Protein AF-A0A7S4PBM9-F1 (afdb_monomer_lite)

InterPro domains:
  IPR006886 DNA-directed RNA polymerase III subunit Rpc5 [PTHR12069] (9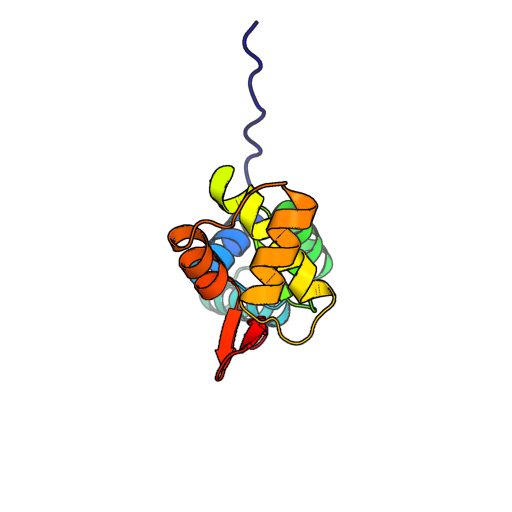-136)

Secondary structure (DSSP, 8-state):
--------PPPHHHHHHHHHHHHHSEEEHHHHHHHHHHHHHHH-PPPPPHHHHHHHHHHHEEEETTEEEES--S-HHHHHHHHHHHHHHHH-SEEEHHHHHHHHHHHHSSPPPHHHHHHHHHHHEEEETTEEEE----

Radius of gyration: 16.78 Å; chains: 1; bounding box: 33×47×48 Å

Foldseek 3Di:
DDDDDPPPDQDPLLVVVVVVCVVQQKAAPVRSQVVLVVCCVVPVDDRDDPVVNVVSQVVFWDDFPRMTGGCDPPDPVLNLLLVQVSVCRNPDQKDAPVRSQVSSCVPPVDGDDPVSVVVSQVSAWDDDPRITGGPHPD

Sequence (138 aa):
TTPTTPTTTLTPLQLFLVDHLKKQGVCSYSFFRDQLDKRAKEGGEKVPPEKEILKALEGVAKEVRKSYVLSTTGNPTIDKFRAPVLQLFKTNLKVSRADVFNKTKQELGVDFPLDLFSTIMEEVAYRKGKFWFFNNKQ

Organism: NCBI:txid180227

Structure (mmCIF, N/CA/C/O backbone):
data_AF-A0A7S4PBM9-F1
#
_entry.id   AF-A0A7S4PBM9-F1
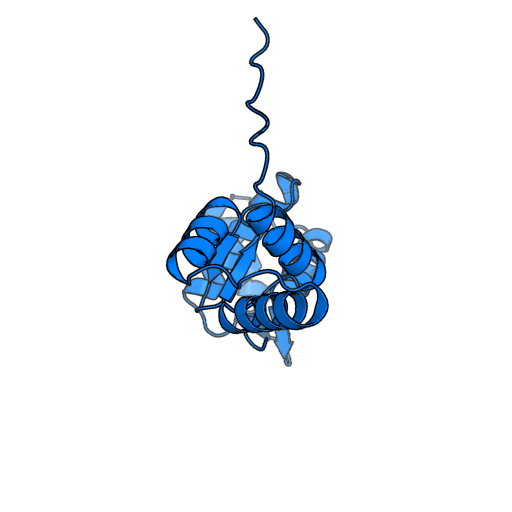#
loop_
_atom_site.group_PDB
_atom_site.id
_atom_site.type_symbol
_atom_site.label_atom_id
_atom_site.label_alt_id
_atom_site.label_comp_id
_atom_site.label_asym_id
_atom_site.label_entity_id
_atom_site.label_seq_id
_atom_site.pdbx_PDB_ins_code
_atom_site.Cartn_x
_atom_site.Cartn_y
_atom_site.Cartn_z
_atom_site.occupancy
_atom_site.B_iso_or_equiv
_atom_site.auth_seq_id
_atom_site.auth_comp_id
_atom_site.auth_asym_id
_atom_site.auth_atom_id
_atom_site.pdbx_PDB_model_num
ATOM 1 N N . THR A 1 1 ? 8.922 35.995 -0.796 1.00 41.44 1 THR A N 1
ATOM 2 C CA . THR A 1 1 ? 9.460 34.867 -1.583 1.00 41.44 1 THR A CA 1
ATOM 3 C C . THR A 1 1 ? 8.625 33.642 -1.288 1.00 41.44 1 THR A C 1
ATOM 5 O O . THR A 1 1 ? 8.706 33.083 -0.205 1.00 41.44 1 THR A O 1
ATOM 8 N N . THR A 1 2 ? 7.724 33.291 -2.199 1.00 35.78 2 THR A N 1
ATOM 9 C CA . THR A 1 2 ? 6.935 32.055 -2.141 1.00 35.78 2 THR A CA 1
ATOM 10 C C . THR A 1 2 ? 7.883 30.863 -2.315 1.00 35.78 2 THR A C 1
ATOM 12 O O . THR A 1 2 ? 8.685 30.890 -3.249 1.00 35.78 2 THR A O 1
ATOM 15 N N . PRO A 1 3 ? 7.849 29.835 -1.451 1.00 44.19 3 PRO A N 1
ATOM 16 C CA . PRO A 1 3 ? 8.654 28.643 -1.664 1.00 44.19 3 PRO A CA 1
ATOM 17 C C . PRO A 1 3 ? 8.036 27.843 -2.814 1.00 44.19 3 PRO A C 1
ATOM 19 O O . PRO A 1 3 ? 6.971 27.244 -2.672 1.00 44.19 3 PRO A O 1
ATOM 22 N N . THR A 1 4 ? 8.690 27.851 -3.972 1.00 37.84 4 THR A N 1
ATOM 23 C CA . THR A 1 4 ? 8.417 26.916 -5.064 1.00 37.84 4 THR A CA 1
ATOM 24 C C . THR A 1 4 ? 8.761 25.516 -4.571 1.00 37.84 4 THR A C 1
ATOM 26 O O . THR A 1 4 ? 9.926 25.159 -4.413 1.00 37.84 4 THR A O 1
ATOM 29 N N . THR A 1 5 ? 7.737 24.723 -4.267 1.00 39.59 5 THR A N 1
ATOM 30 C CA . THR A 1 5 ? 7.907 23.302 -3.966 1.00 39.59 5 THR A CA 1
ATOM 31 C C . THR A 1 5 ? 8.456 22.629 -5.229 1.00 39.59 5 THR A C 1
ATOM 33 O O . THR A 1 5 ? 7.872 22.820 -6.297 1.00 39.59 5 THR A O 1
ATOM 36 N N . PRO A 1 6 ? 9.574 21.886 -5.174 1.00 43.34 6 PRO A N 1
ATOM 37 C CA . PRO A 1 6 ? 10.055 21.164 -6.341 1.00 43.34 6 PRO A CA 1
ATOM 38 C C . PRO A 1 6 ? 9.017 20.106 -6.719 1.00 43.34 6 PRO A C 1
ATOM 40 O O . PRO A 1 6 ? 8.765 19.166 -5.966 1.00 43.34 6 PRO A O 1
ATOM 43 N N . THR A 1 7 ? 8.391 20.265 -7.883 1.00 50.62 7 THR A N 1
ATOM 44 C CA . THR A 1 7 ? 7.572 19.218 -8.491 1.00 50.62 7 THR A CA 1
ATOM 45 C C . THR A 1 7 ? 8.527 18.118 -8.937 1.00 50.62 7 THR A C 1
ATOM 47 O O . THR A 1 7 ? 9.129 18.207 -10.005 1.00 50.62 7 THR A O 1
ATOM 50 N N . THR A 1 8 ? 8.752 17.113 -8.091 1.00 62.66 8 THR A N 1
ATOM 51 C CA . THR A 1 8 ? 9.570 15.952 -8.453 1.00 62.66 8 THR A CA 1
ATOM 52 C C . THR A 1 8 ? 8.885 15.228 -9.607 1.00 62.66 8 THR A C 1
ATOM 54 O O . THR A 1 8 ? 7.909 14.504 -9.409 1.00 62.66 8 THR A O 1
ATOM 57 N N . THR A 1 9 ? 9.365 15.455 -10.827 1.00 83.38 9 THR A N 1
ATOM 58 C CA . THR A 1 9 ? 8.868 14.762 -12.016 1.00 83.38 9 THR A CA 1
ATOM 59 C C . THR A 1 9 ? 9.196 13.280 -11.881 1.00 83.38 9 THR A C 1
ATOM 61 O O . THR A 1 9 ? 10.366 12.901 -11.812 1.00 83.38 9 THR A O 1
ATOM 64 N N . LEU A 1 10 ? 8.161 12.443 -11.805 1.00 89.94 10 LEU A N 1
ATOM 65 C CA . LEU A 1 10 ? 8.316 10.993 -11.731 1.00 89.94 10 LEU A CA 1
ATOM 66 C C . LEU A 1 10 ? 8.895 10.456 -13.043 1.00 89.94 10 LEU A C 1
ATOM 68 O O . LEU A 1 10 ? 8.510 10.889 -14.130 1.00 89.94 10 LEU A O 1
ATOM 72 N N . THR A 1 11 ? 9.799 9.483 -12.948 1.00 93.88 11 THR A N 1
ATOM 73 C CA . THR A 1 11 ? 10.298 8.774 -14.134 1.00 93.88 11 THR A CA 1
ATOM 74 C C . THR A 1 11 ? 9.190 7.918 -14.768 1.00 93.88 11 THR A C 1
ATOM 76 O O . THR A 1 11 ? 8.235 7.549 -14.078 1.00 93.88 11 THR A O 1
ATOM 79 N N . PRO A 1 12 ? 9.305 7.516 -16.050 1.00 93.12 12 PRO A N 1
ATOM 80 C CA . PRO A 1 12 ? 8.326 6.624 -16.680 1.00 93.12 12 PRO A CA 1
ATOM 81 C C . PRO A 1 12 ? 8.099 5.315 -15.911 1.00 93.12 12 PRO A C 1
ATOM 83 O O . PRO A 1 12 ? 6.966 4.847 -15.800 1.00 93.12 12 PRO A O 1
ATOM 86 N N . LEU A 1 13 ? 9.160 4.750 -15.321 1.00 94.44 13 LEU A N 1
ATOM 87 C CA . LEU A 1 13 ? 9.059 3.563 -14.473 1.00 94.44 13 LEU A CA 1
ATOM 88 C C . LEU A 1 13 ? 8.292 3.864 -13.179 1.00 94.44 13 LEU A C 1
ATOM 90 O O . LEU A 1 13 ? 7.414 3.100 -12.795 1.00 94.44 13 LEU A O 1
ATOM 94 N N . GLN A 1 14 ? 8.567 4.991 -12.522 1.00 95.81 14 GLN A N 1
ATOM 95 C CA . GLN A 1 14 ? 7.831 5.394 -11.322 1.00 95.81 14 GLN A CA 1
ATOM 96 C C . GLN A 1 14 ? 6.352 5.659 -11.605 1.00 95.81 14 GLN A C 1
ATOM 98 O O . GLN A 1 14 ? 5.511 5.238 -10.817 1.00 95.81 14 GLN A O 1
ATOM 103 N N . LEU A 1 15 ? 6.026 6.297 -12.732 1.00 94.81 15 LEU A N 1
ATOM 104 C CA . LEU A 1 15 ? 4.643 6.491 -13.173 1.00 94.81 15 LEU A CA 1
ATOM 105 C C . LEU A 1 15 ? 3.930 5.148 -13.347 1.00 94.81 15 LEU A C 1
ATOM 107 O O . LEU A 1 15 ? 2.864 4.941 -12.776 1.00 94.81 15 LEU A O 1
ATOM 111 N N . PHE A 1 16 ? 4.570 4.201 -14.036 1.00 95.00 16 PHE A N 1
ATOM 112 C CA . PHE A 1 16 ? 4.041 2.850 -14.204 1.00 95.00 16 PHE A CA 1
ATOM 113 C C . PHE A 1 16 ? 3.749 2.155 -12.862 1.00 95.00 16 PHE A C 1
ATOM 115 O O . PHE A 1 16 ? 2.683 1.555 -12.695 1.00 95.00 16 PHE A O 1
ATOM 122 N N . LEU A 1 17 ? 4.674 2.238 -11.901 1.00 96.31 17 LEU A N 1
ATOM 123 C CA . LEU A 1 17 ? 4.507 1.642 -10.571 1.00 96.31 17 LEU A CA 1
ATOM 124 C C . LEU A 1 17 ? 3.372 2.320 -9.792 1.00 96.31 17 LEU A C 1
ATOM 126 O O . LEU A 1 17 ? 2.539 1.638 -9.194 1.00 96.31 17 LEU A O 1
ATOM 130 N N . VAL A 1 18 ? 3.317 3.654 -9.829 1.00 96.12 18 VAL A N 1
ATOM 131 C CA . VAL A 1 18 ? 2.270 4.445 -9.173 1.00 96.12 18 VAL A CA 1
ATOM 132 C C . VAL A 1 18 ? 0.895 4.098 -9.729 1.00 96.12 18 VAL A C 1
ATOM 134 O O . VAL A 1 18 ? -0.027 3.885 -8.947 1.00 96.12 18 VAL A O 1
ATOM 137 N N . ASP A 1 19 ? 0.749 3.986 -11.048 1.00 95.19 19 ASP A N 1
ATOM 138 C CA . ASP A 1 19 ? -0.532 3.666 -11.682 1.00 95.19 19 ASP A CA 1
ATOM 139 C C . ASP A 1 19 ? -1.060 2.293 -11.264 1.00 95.19 19 ASP A C 1
ATOM 141 O O . ASP A 1 19 ? -2.256 2.132 -11.012 1.00 95.19 19 ASP A O 1
ATOM 145 N N . HIS A 1 20 ? -0.177 1.303 -11.141 1.00 94.94 20 HIS A N 1
ATOM 146 C CA . HIS A 1 20 ? -0.560 -0.021 -10.659 1.00 94.94 20 HIS A CA 1
ATOM 147 C C . HIS A 1 20 ? -0.948 0.005 -9.182 1.00 94.94 20 HIS A C 1
ATOM 149 O O . HIS A 1 20 ? -1.988 -0.545 -8.824 1.00 94.94 20 HIS A O 1
ATOM 155 N N . LEU A 1 21 ? -0.179 0.692 -8.335 1.00 95.00 21 LEU A N 1
ATOM 156 C CA . LEU A 1 21 ? -0.512 0.806 -6.915 1.00 95.00 21 LEU A CA 1
ATOM 157 C C . LEU A 1 21 ? -1.798 1.606 -6.679 1.00 95.00 21 LEU A C 1
ATOM 159 O O . LEU A 1 21 ? -2.559 1.259 -5.787 1.00 95.00 21 LEU A O 1
ATOM 163 N N . LYS A 1 22 ? -2.096 2.629 -7.490 1.00 92.56 22 LYS A N 1
ATOM 164 C CA . LYS A 1 22 ? -3.380 3.348 -7.424 1.00 92.56 22 LYS A CA 1
ATOM 165 C C . LYS A 1 22 ? -4.568 2.447 -7.756 1.00 92.56 22 LYS A C 1
ATOM 167 O O . LYS A 1 22 ? -5.634 2.618 -7.179 1.00 92.56 22 LYS A O 1
ATOM 172 N N . LYS A 1 23 ? -4.395 1.514 -8.697 1.00 92.12 23 LYS A N 1
ATOM 173 C CA . LYS A 1 23 ? -5.459 0.597 -9.133 1.00 92.12 23 LYS A CA 1
ATOM 174 C C . LYS A 1 23 ? -5.653 -0.581 -8.181 1.00 92.12 23 LYS A C 1
ATOM 176 O O . LYS A 1 23 ? -6.783 -1.008 -7.988 1.00 92.12 23 LYS A O 1
ATOM 181 N N . GLN A 1 24 ? -4.566 -1.122 -7.634 1.00 92.62 24 GLN A N 1
ATOM 182 C CA . GLN A 1 24 ? -4.589 -2.354 -6.834 1.00 92.62 24 GLN A CA 1
ATOM 183 C C . GLN A 1 24 ? -4.513 -2.111 -5.320 1.00 92.62 24 GLN A C 1
ATOM 185 O O . GLN A 1 24 ? -4.809 -3.013 -4.540 1.00 92.62 24 GLN A O 1
ATOM 190 N N . GLY A 1 25 ? -4.067 -0.928 -4.891 1.00 93.44 25 GLY A N 1
ATOM 191 C CA . GLY A 1 25 ? -3.761 -0.593 -3.497 1.00 93.44 25 GLY A CA 1
ATOM 192 C C . GLY A 1 25 ? -2.440 -1.198 -3.005 1.00 93.44 25 GLY A C 1
ATOM 193 O O . GLY A 1 25 ? -1.567 -0.480 -2.511 1.00 93.44 25 GLY A O 1
ATOM 194 N N . VAL A 1 26 ? -2.261 -2.511 -3.191 1.00 95.44 26 VAL A N 1
ATOM 195 C CA . VAL A 1 26 ? -1.081 -3.281 -2.767 1.00 95.44 26 VAL A CA 1
ATOM 196 C C . VAL A 1 26 ? -0.585 -4.173 -3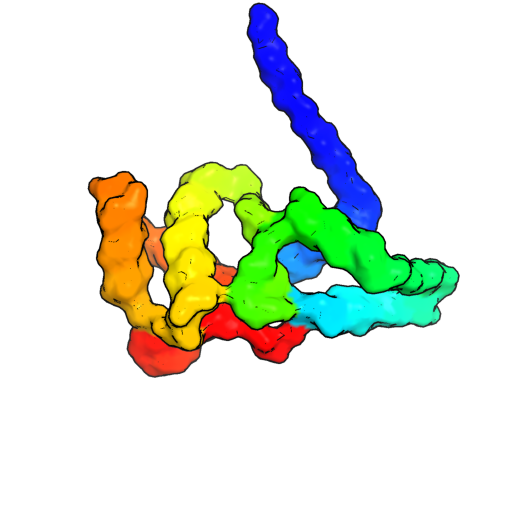.903 1.00 95.44 26 VAL A C 1
ATOM 198 O O . VAL A 1 26 ? -1.363 -4.931 -4.475 1.00 95.44 26 VAL A O 1
ATOM 201 N N . CYS A 1 27 ? 0.720 -4.145 -4.179 1.00 96.25 27 CYS A N 1
ATOM 202 C CA . CYS A 1 27 ? 1.352 -5.015 -5.179 1.00 96.25 27 CYS A CA 1
ATOM 203 C C . CYS A 1 27 ? 2.635 -5.652 -4.635 1.00 96.25 27 CYS A C 1
ATOM 205 O O . CYS A 1 27 ? 3.416 -4.987 -3.954 1.00 96.25 27 CYS A O 1
ATOM 207 N N . SER A 1 28 ? 2.912 -6.914 -4.962 1.00 95.56 28 SER A N 1
ATOM 208 C CA . SER A 1 28 ? 4.233 -7.515 -4.737 1.00 95.56 28 SER A CA 1
ATOM 209 C C . SER A 1 28 ? 5.258 -7.085 -5.792 1.00 95.56 28 SER A C 1
ATOM 211 O O . SER A 1 28 ? 4.919 -6.588 -6.867 1.00 95.56 28 SER A O 1
ATOM 213 N N . TYR A 1 29 ? 6.540 -7.324 -5.505 1.00 95.12 29 TYR A N 1
ATOM 214 C CA . TYR A 1 29 ? 7.594 -7.191 -6.512 1.00 95.12 29 TYR A CA 1
ATOM 215 C C . TYR A 1 29 ? 7.368 -8.123 -7.717 1.00 95.12 29 TYR A C 1
ATOM 217 O O . TYR A 1 29 ? 7.516 -7.691 -8.860 1.00 95.12 29 TYR A O 1
ATOM 225 N N . SER A 1 30 ? 6.960 -9.375 -7.471 1.00 94.31 30 SER A N 1
ATOM 226 C CA . SER A 1 30 ? 6.642 -10.349 -8.525 1.00 94.31 30 SER A CA 1
ATOM 227 C C . SER A 1 30 ? 5.530 -9.854 -9.442 1.00 94.31 30 SER A C 1
ATOM 229 O O . SER A 1 30 ? 5.674 -9.939 -10.656 1.00 94.31 30 SER A O 1
ATOM 231 N N . PHE A 1 31 ? 4.488 -9.229 -8.887 1.00 95.19 31 PHE A N 1
ATOM 232 C CA . PHE A 1 31 ? 3.438 -8.618 -9.693 1.00 95.19 31 PHE A CA 1
ATOM 233 C C . PHE A 1 31 ? 4.004 -7.562 -10.655 1.00 95.19 31 PHE A C 1
ATOM 235 O O . PHE A 1 31 ? 3.703 -7.588 -11.847 1.00 95.19 31 PHE A O 1
ATOM 242 N N . PHE A 1 32 ? 4.858 -6.647 -10.181 1.00 95.56 32 PHE A N 1
ATOM 243 C CA . PHE A 1 32 ? 5.455 -5.636 -11.062 1.00 95.56 32 PHE A CA 1
ATOM 244 C C . PHE A 1 32 ? 6.336 -6.247 -12.146 1.00 95.56 32 PHE A C 1
ATOM 246 O O . PHE A 1 32 ? 6.301 -5.784 -13.287 1.00 95.56 32 PHE A O 1
ATOM 253 N N . ARG A 1 33 ? 7.106 -7.284 -11.805 1.00 95.50 33 ARG A N 1
ATOM 254 C CA . ARG A 1 33 ? 7.916 -8.032 -12.769 1.00 95.50 33 ARG A CA 1
ATOM 255 C C . ARG A 1 33 ? 7.053 -8.639 -13.865 1.00 95.50 33 ARG A C 1
ATOM 257 O O . ARG A 1 33 ? 7.326 -8.383 -15.031 1.00 95.50 33 ARG A O 1
ATOM 264 N N . ASP A 1 34 ? 5.970 -9.315 -13.501 1.00 94.75 34 ASP A N 1
ATOM 265 C CA . ASP A 1 34 ? 5.053 -9.920 -14.467 1.00 94.75 34 ASP A CA 1
ATOM 266 C C . ASP A 1 34 ? 4.413 -8.875 -15.393 1.00 94.75 34 ASP A C 1
ATOM 268 O O . ASP A 1 34 ? 4.261 -9.113 -16.592 1.00 94.75 34 ASP A O 1
ATOM 27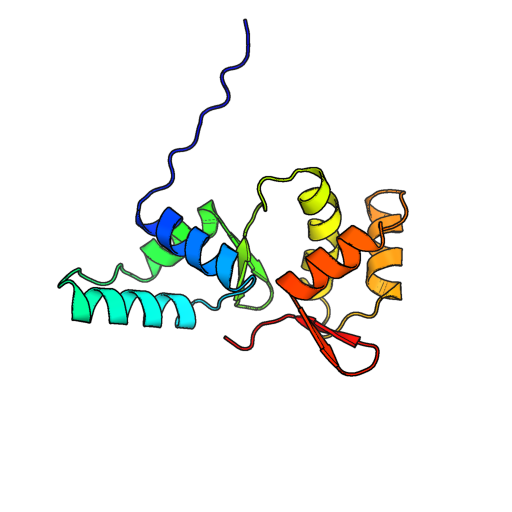2 N N . GLN A 1 35 ? 4.045 -7.700 -14.871 1.00 94.75 35 GLN A N 1
ATOM 273 C CA . GLN A 1 35 ? 3.466 -6.625 -15.688 1.00 94.75 35 GLN A CA 1
ATOM 274 C C . GLN A 1 35 ? 4.493 -5.990 -16.638 1.00 94.75 35 GLN A C 1
ATOM 276 O O . GLN A 1 35 ? 4.169 -5.693 -17.789 1.00 94.75 35 GLN A O 1
ATOM 281 N N . LEU A 1 36 ? 5.738 -5.804 -16.190 1.00 94.75 36 LEU A N 1
ATOM 282 C CA . LEU A 1 36 ? 6.819 -5.305 -17.044 1.00 94.75 36 LEU A CA 1
ATOM 283 C C . LEU A 1 36 ? 7.204 -6.333 -18.116 1.00 94.75 36 LEU A C 1
ATOM 285 O O . LEU A 1 36 ? 7.412 -5.953 -19.265 1.00 94.75 36 LEU A O 1
ATOM 289 N N . ASP A 1 37 ? 7.231 -7.623 -17.775 1.00 94.38 37 ASP A N 1
ATOM 290 C CA . ASP A 1 37 ? 7.487 -8.715 -18.718 1.00 94.38 37 ASP A CA 1
ATOM 291 C C . ASP A 1 37 ? 6.396 -8.793 -19.801 1.00 94.38 37 ASP A C 1
ATOM 293 O O . ASP A 1 37 ? 6.701 -9.028 -20.972 1.00 94.38 37 ASP A O 1
ATOM 297 N N . LYS A 1 38 ? 5.122 -8.568 -19.448 1.00 93.12 38 LYS A N 1
ATOM 298 C CA . LYS A 1 38 ? 4.019 -8.478 -20.425 1.00 93.12 38 LYS A CA 1
ATOM 299 C C . LYS A 1 38 ? 4.206 -7.299 -21.376 1.00 93.12 38 LYS A C 1
ATOM 301 O O . LYS A 1 38 ? 4.205 -7.491 -22.589 1.00 93.12 38 LYS A O 1
ATOM 306 N N . ARG A 1 39 ? 4.464 -6.106 -20.833 1.00 90.56 39 ARG A N 1
ATOM 307 C CA . ARG A 1 39 ? 4.715 -4.895 -21.627 1.00 90.56 39 ARG A CA 1
ATOM 308 C C . ARG A 1 39 ? 5.920 -5.056 -22.559 1.00 90.56 39 ARG A C 1
ATOM 310 O O . ARG A 1 39 ? 5.869 -4.622 -23.705 1.00 90.56 39 ARG A O 1
ATOM 317 N N . ALA A 1 40 ? 6.976 -5.719 -22.093 1.00 92.06 40 ALA A N 1
ATOM 318 C CA . ALA A 1 40 ? 8.152 -6.041 -22.894 1.00 92.06 40 ALA A CA 1
ATOM 319 C C . ALA A 1 40 ? 7.824 -6.960 -24.081 1.00 92.06 40 ALA A C 1
ATOM 321 O O . ALA A 1 40 ? 8.288 -6.723 -25.195 1.00 92.06 40 ALA A O 1
ATOM 322 N N . LYS A 1 41 ? 6.991 -7.987 -23.866 1.00 92.69 41 LYS A N 1
ATOM 323 C CA . LYS A 1 41 ? 6.551 -8.911 -24.926 1.00 92.69 41 LYS A CA 1
ATOM 324 C C . LYS A 1 41 ? 5.663 -8.237 -25.972 1.00 92.69 41 LYS A C 1
ATOM 326 O O . LYS A 1 41 ? 5.739 -8.599 -27.139 1.00 92.69 41 LYS A O 1
ATOM 331 N N . GLU A 1 42 ? 4.836 -7.282 -25.560 1.00 91.25 42 GLU A N 1
ATOM 332 C CA . GLU A 1 42 ? 3.900 -6.579 -26.447 1.00 91.25 42 GLU A CA 1
ATOM 333 C C . GLU A 1 42 ? 4.555 -5.409 -27.198 1.00 91.25 42 GLU A C 1
ATOM 335 O O . GLU A 1 42 ? 4.259 -5.187 -28.369 1.00 91.25 42 GLU A O 1
ATOM 340 N N . GLY A 1 43 ? 5.446 -4.662 -26.538 1.00 83.50 43 GLY A N 1
ATOM 341 C CA . GLY A 1 43 ? 6.033 -3.422 -27.060 1.00 83.50 43 GLY A CA 1
ATOM 342 C C . GLY A 1 43 ? 7.505 -3.504 -27.472 1.00 83.50 43 GLY A C 1
ATOM 343 O O . GLY A 1 43 ? 8.045 -2.517 -27.962 1.00 83.50 43 GLY A O 1
ATOM 344 N N . GLY A 1 44 ? 8.181 -4.637 -27.251 1.00 80.75 44 GLY A N 1
ATOM 345 C CA . GLY A 1 44 ? 9.610 -4.807 -27.551 1.00 80.75 44 GLY A CA 1
ATOM 346 C C . GLY A 1 44 ? 10.562 -4.060 -26.605 1.00 80.75 44 GLY A C 1
ATOM 347 O O . GLY A 1 44 ? 11.768 -4.021 -26.847 1.00 80.75 44 GLY A O 1
ATOM 348 N N . GLU A 1 45 ? 10.050 -3.463 -25.525 1.00 85.75 45 GLU A N 1
ATOM 349 C CA . GLU A 1 45 ? 10.868 -2.809 -24.501 1.00 85.75 45 GLU A CA 1
ATOM 350 C C . GLU A 1 45 ? 11.623 -3.851 -23.659 1.00 85.75 45 GLU A C 1
ATOM 352 O O . GLU A 1 45 ? 11.112 -4.928 -23.358 1.00 85.75 45 GLU A O 1
ATOM 357 N N . LYS A 1 46 ? 12.849 -3.539 -23.225 1.00 89.88 46 LYS A N 1
ATOM 358 C CA . LYS A 1 46 ? 13.583 -4.409 -22.299 1.00 89.88 46 LYS A CA 1
ATOM 359 C C . LYS A 1 46 ? 13.055 -4.220 -20.879 1.00 89.88 46 LYS A C 1
ATOM 361 O O . LYS A 1 46 ? 12.930 -3.097 -20.399 1.00 89.88 46 LYS A O 1
ATOM 366 N N . VAL A 1 47 ? 12.843 -5.327 -20.177 1.00 93.12 47 VAL A N 1
ATOM 367 C CA . VAL A 1 47 ? 12.469 -5.312 -18.761 1.00 93.12 47 VAL A CA 1
ATOM 368 C C . VAL A 1 47 ? 13.617 -4.711 -17.938 1.00 93.12 47 VAL A C 1
ATOM 370 O O . VAL A 1 47 ? 14.744 -5.218 -18.026 1.00 93.12 47 VAL A O 1
ATOM 373 N N . PRO A 1 48 ? 13.366 -3.669 -17.124 1.00 94.25 48 PRO A N 1
ATOM 374 C CA . PRO A 1 48 ? 14.397 -3.087 -16.276 1.00 94.25 48 PRO A CA 1
ATOM 375 C C . PRO A 1 48 ? 15.017 -4.123 -15.320 1.00 94.25 48 PRO A C 1
ATOM 377 O O . PRO A 1 48 ? 14.318 -5.031 -14.849 1.00 94.25 48 PRO A O 1
ATOM 380 N N . PRO A 1 49 ? 16.318 -4.009 -15.000 1.00 95.38 49 PRO A N 1
ATOM 381 C CA . PRO A 1 49 ? 16.948 -4.811 -13.959 1.00 95.38 49 PRO A CA 1
ATOM 382 C C . PRO A 1 49 ? 16.243 -4.655 -12.607 1.00 95.38 49 PRO A C 1
ATOM 384 O O . PRO A 1 49 ? 15.754 -3.578 -12.268 1.00 95.38 49 PRO A O 1
ATOM 387 N N . GLU A 1 50 ? 16.273 -5.705 -11.787 1.00 94.81 50 GLU A N 1
ATOM 388 C CA . GLU A 1 50 ? 15.684 -5.715 -10.438 1.00 94.81 50 GLU A CA 1
ATOM 389 C C . GLU A 1 50 ? 16.078 -4.495 -9.602 1.00 94.81 50 GLU A C 1
ATOM 391 O O . GLU A 1 50 ? 15.222 -3.803 -9.053 1.00 94.81 50 GLU A O 1
ATOM 396 N N . LYS A 1 51 ? 17.375 -4.175 -9.575 1.00 96.00 51 LYS A N 1
ATOM 397 C CA . LYS A 1 51 ? 17.912 -3.039 -8.821 1.00 96.00 51 LYS A CA 1
ATOM 398 C C . LYS A 1 51 ? 17.275 -1.704 -9.222 1.00 96.00 51 LYS A C 1
ATOM 400 O O . LYS A 1 51 ? 17.099 -0.838 -8.370 1.00 96.00 51 LYS A O 1
ATOM 405 N N . GLU A 1 52 ? 16.931 -1.523 -10.496 1.00 95.81 52 GLU A N 1
ATOM 406 C CA . GLU A 1 52 ? 16.281 -0.298 -10.974 1.00 95.81 52 GLU A CA 1
ATOM 407 C C . GLU A 1 52 ? 14.815 -0.231 -10.551 1.00 95.81 52 GLU A C 1
ATOM 409 O O . GLU A 1 52 ? 14.347 0.831 -10.145 1.00 95.81 52 GLU A O 1
ATOM 414 N N . ILE A 1 53 ? 14.110 -1.365 -10.576 1.00 96.38 53 ILE A N 1
ATOM 415 C CA . ILE A 1 53 ? 12.717 -1.462 -10.122 1.00 96.38 53 ILE A CA 1
ATOM 416 C C . ILE A 1 53 ? 12.632 -1.172 -8.624 1.00 96.38 53 ILE A C 1
ATOM 418 O O . ILE A 1 53 ? 11.816 -0.353 -8.207 1.00 96.38 53 ILE A O 1
ATOM 422 N N . LEU A 1 54 ? 13.501 -1.792 -7.820 1.00 95.88 54 LEU A N 1
ATOM 423 C CA . LEU A 1 54 ? 13.548 -1.570 -6.374 1.00 95.88 54 LEU A CA 1
ATOM 424 C C . LEU A 1 54 ? 13.874 -0.108 -6.046 1.00 95.88 54 LEU A C 1
ATOM 426 O O . LEU A 1 54 ? 13.160 0.516 -5.267 1.00 95.88 54 LEU A O 1
ATOM 430 N N . LYS A 1 55 ? 14.868 0.480 -6.722 1.00 95.44 55 LYS A N 1
ATOM 431 C CA . LYS A 1 55 ? 15.201 1.902 -6.560 1.00 95.44 55 LYS A CA 1
ATOM 432 C C . LYS A 1 55 ? 14.044 2.824 -6.963 1.00 95.44 55 LYS A C 1
ATOM 434 O O . LYS A 1 55 ? 13.815 3.851 -6.328 1.00 95.44 55 LYS A O 1
ATOM 439 N N . ALA A 1 56 ? 13.303 2.485 -8.019 1.00 96.00 56 ALA A N 1
ATOM 440 C CA . ALA A 1 56 ? 12.124 3.248 -8.417 1.00 96.00 56 ALA A CA 1
ATOM 441 C C . ALA A 1 56 ? 11.003 3.143 -7.370 1.00 96.00 56 ALA A C 1
ATOM 443 O O . ALA A 1 56 ? 10.399 4.166 -7.041 1.00 96.00 56 ALA A O 1
ATOM 444 N N . LEU A 1 57 ? 10.775 1.944 -6.815 1.00 96.25 57 LEU A N 1
ATOM 445 C CA . LEU A 1 57 ? 9.810 1.690 -5.742 1.00 96.25 57 LEU A CA 1
ATOM 446 C C . LEU A 1 57 ? 10.139 2.478 -4.474 1.00 96.25 57 LEU A C 1
ATOM 448 O O . LEU A 1 57 ? 9.236 3.098 -3.924 1.00 96.25 57 LEU A O 1
ATOM 452 N N . GLU A 1 58 ? 11.403 2.532 -4.049 1.00 94.50 58 GLU A N 1
ATOM 453 C CA . GLU A 1 58 ? 11.839 3.331 -2.889 1.00 94.50 58 GLU A CA 1
ATOM 454 C C . GLU A 1 58 ? 11.431 4.810 -2.999 1.00 94.50 58 GLU A C 1
ATOM 456 O O . GLU A 1 58 ? 11.132 5.454 -1.994 1.00 94.50 58 GLU A O 1
ATOM 461 N N . GLY A 1 59 ? 11.371 5.350 -4.221 1.00 92.56 59 GLY A N 1
ATOM 462 C CA . GLY A 1 59 ? 10.974 6.737 -4.462 1.00 92.56 59 GLY A CA 1
ATOM 463 C C . GLY A 1 59 ? 9.467 7.010 -4.372 1.00 92.56 59 GLY A C 1
ATOM 464 O O . GLY A 1 59 ? 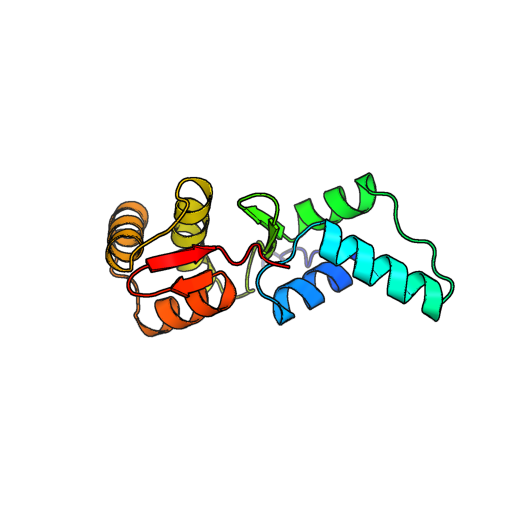9.082 8.165 -4.209 1.00 92.56 59 GLY A O 1
ATOM 465 N N . VAL A 1 60 ? 8.605 5.991 -4.488 1.00 95.44 60 VAL A N 1
ATOM 466 C CA . VAL A 1 60 ? 7.139 6.182 -4.616 1.00 95.44 60 VAL A CA 1
ATOM 467 C C . VAL A 1 60 ? 6.294 5.317 -3.684 1.00 95.44 60 VAL A C 1
ATOM 469 O O . VAL A 1 60 ? 5.106 5.591 -3.499 1.00 95.44 60 VAL A O 1
ATOM 472 N N . ALA A 1 61 ? 6.880 4.289 -3.080 1.00 96.50 61 ALA A N 1
ATOM 473 C CA . ALA A 1 61 ? 6.179 3.274 -2.315 1.00 96.50 61 ALA A CA 1
ATOM 474 C C . ALA A 1 61 ? 6.890 2.941 -0.996 1.00 96.50 61 ALA A C 1
ATOM 476 O O . ALA A 1 61 ? 8.086 3.160 -0.820 1.00 96.50 61 ALA A O 1
ATOM 477 N N . LYS A 1 62 ? 6.129 2.374 -0.060 1.00 94.81 62 LYS A N 1
ATOM 478 C CA . LYS A 1 62 ? 6.621 1.803 1.194 1.00 94.81 62 LYS A CA 1
ATOM 479 C C . LYS A 1 62 ? 6.454 0.298 1.146 1.00 94.81 62 LYS A C 1
ATOM 481 O O . LYS A 1 62 ? 5.388 -0.195 0.779 1.00 94.81 62 LYS A O 1
ATOM 486 N N . GLU A 1 63 ? 7.477 -0.419 1.588 1.00 94.88 63 GLU A N 1
ATOM 487 C CA . GLU A 1 63 ? 7.366 -1.857 1.783 1.00 94.88 63 GLU A CA 1
ATOM 488 C C . GLU A 1 63 ? 6.617 -2.173 3.090 1.00 94.88 63 GLU A C 1
ATOM 490 O O . GLU A 1 63 ? 6.909 -1.633 4.168 1.00 94.88 63 GLU A O 1
ATOM 495 N N . VAL A 1 64 ? 5.642 -3.072 2.985 1.00 94.69 64 VAL A N 1
ATOM 496 C CA . VAL A 1 64 ? 4.898 -3.682 4.084 1.00 94.69 64 VAL A CA 1
ATOM 497 C C . VAL A 1 64 ? 4.776 -5.171 3.773 1.00 94.69 64 VAL A C 1
ATOM 499 O O . VAL A 1 64 ? 4.130 -5.565 2.809 1.00 94.69 64 VAL A O 1
ATOM 502 N N . ARG A 1 65 ? 5.410 -6.017 4.593 1.00 91.00 65 ARG A N 1
ATOM 503 C CA . ARG A 1 65 ? 5.337 -7.488 4.490 1.00 91.00 65 ARG A CA 1
ATOM 504 C C . ARG A 1 65 ? 5.617 -8.040 3.076 1.00 91.00 65 ARG A C 1
ATOM 506 O O . ARG A 1 65 ? 4.856 -8.879 2.597 1.00 91.00 65 ARG A O 1
ATOM 513 N N . LYS A 1 66 ? 6.726 -7.622 2.448 1.00 91.81 66 LYS A N 1
ATOM 514 C CA . LYS A 1 66 ? 7.145 -8.021 1.085 1.00 91.81 66 LYS A CA 1
ATOM 515 C C . LYS A 1 66 ? 6.211 -7.569 -0.045 1.00 91.81 66 LYS A C 1
ATOM 517 O O . LYS A 1 66 ? 6.334 -8.036 -1.177 1.00 91.81 66 LYS A O 1
ATOM 522 N N . SER A 1 67 ? 5.284 -6.664 0.241 1.00 95.38 67 SER A N 1
ATOM 523 C CA . SER A 1 67 ? 4.492 -5.973 -0.772 1.00 95.38 67 SER A CA 1
ATOM 524 C C . SER A 1 67 ? 4.677 -4.470 -0.628 1.00 95.38 67 SER A C 1
ATOM 526 O O . SER A 1 67 ? 5.162 -3.976 0.388 1.00 95.38 67 SER A O 1
ATOM 528 N N . TYR A 1 68 ? 4.286 -3.739 -1.657 1.00 96.38 68 TYR A N 1
ATOM 529 C CA . TYR A 1 68 ? 4.456 -2.305 -1.771 1.00 96.38 68 TYR A CA 1
ATOM 530 C C . TYR A 1 68 ? 3.094 -1.625 -1.765 1.00 96.38 68 TYR A C 1
ATOM 532 O O . TYR A 1 68 ? 2.140 -2.107 -2.373 1.00 96.38 68 TYR A O 1
ATOM 540 N N . VAL A 1 69 ? 3.032 -0.491 -1.076 1.00 96.31 69 VAL A N 1
ATOM 541 C CA . VAL A 1 69 ? 1.896 0.437 -1.039 1.00 96.31 69 VAL A CA 1
ATOM 542 C C . VAL A 1 69 ? 2.394 1.828 -1.385 1.00 96.31 69 VAL A C 1
ATOM 544 O O . VAL A 1 69 ? 3.535 2.152 -1.061 1.00 96.31 69 VAL A O 1
ATOM 547 N N . LEU A 1 70 ? 1.566 2.687 -1.984 1.00 96.12 70 LEU A N 1
ATOM 548 C CA . LEU A 1 70 ? 1.982 4.073 -2.241 1.00 96.12 70 LEU A CA 1
ATOM 549 C C . LEU A 1 70 ? 2.466 4.758 -0.962 1.00 96.12 70 LEU A C 1
ATOM 551 O O . LEU A 1 70 ? 1.854 4.611 0.096 1.00 96.12 70 LEU A O 1
ATOM 555 N N . SER A 1 71 ? 3.530 5.549 -1.063 1.00 93.44 71 SER A N 1
ATOM 556 C CA . SER A 1 71 ? 4.037 6.338 0.064 1.00 93.44 71 SER A CA 1
ATOM 557 C C . SER A 1 71 ? 3.060 7.429 0.501 1.00 93.44 71 SER A C 1
ATOM 559 O O . SER A 1 71 ? 2.999 7.740 1.693 1.00 93.44 71 SER A O 1
ATOM 561 N N . THR A 1 72 ? 2.297 7.964 -0.454 1.00 93.12 72 THR A N 1
ATOM 562 C CA . THR A 1 72 ? 1.288 9.016 -0.297 1.00 93.12 72 THR A CA 1
ATOM 563 C C . THR A 1 72 ? 0.143 8.779 -1.279 1.00 93.12 72 THR A C 1
ATOM 565 O O . THR A 1 72 ? 0.358 8.320 -2.401 1.00 93.12 72 THR A O 1
ATOM 568 N N . THR A 1 73 ? -1.075 9.098 -0.859 1.00 90.62 73 THR A N 1
ATOM 569 C CA . THR A 1 73 ? -2.276 9.135 -1.706 1.00 90.62 73 THR A CA 1
ATOM 570 C C . THR A 1 73 ? -2.433 10.476 -2.434 1.00 90.62 73 THR A C 1
ATOM 572 O O . THR A 1 73 ? -3.315 10.623 -3.277 1.00 90.62 73 THR A O 1
ATOM 575 N N . GLY A 1 74 ? -1.593 11.468 -2.114 1.00 90.12 74 GLY A N 1
ATOM 576 C CA . GLY A 1 74 ? -1.757 12.865 -2.519 1.00 90.12 74 GLY A CA 1
ATOM 577 C C . GLY A 1 74 ? -2.729 13.649 -1.631 1.00 90.12 74 GLY A C 1
ATOM 578 O O . GLY A 1 74 ? -2.859 14.859 -1.802 1.00 90.12 74 GLY A O 1
ATOM 579 N N . ASN A 1 75 ? -3.383 12.993 -0.665 1.00 92.44 75 ASN A N 1
ATOM 580 C CA . ASN A 1 75 ? -4.250 13.631 0.317 1.00 92.44 75 ASN A CA 1
ATOM 581 C C . ASN A 1 75 ? -3.607 13.545 1.717 1.00 92.44 75 ASN A C 1
ATOM 583 O O . ASN A 1 75 ? -3.638 12.476 2.337 1.00 92.44 75 ASN A O 1
ATOM 587 N N . PRO A 1 76 ? -3.076 14.662 2.257 1.00 93.31 76 PRO A N 1
ATOM 588 C CA . PRO A 1 76 ? -2.414 14.677 3.562 1.00 93.31 76 PRO A CA 1
ATOM 589 C C . PRO A 1 76 ? -3.296 14.180 4.712 1.00 93.31 76 PRO A C 1
ATOM 591 O O . PRO A 1 76 ? -2.794 13.573 5.658 1.00 93.31 76 PRO A O 1
ATOM 594 N N . THR A 1 77 ? -4.611 14.407 4.633 1.00 93.38 77 THR A N 1
ATOM 595 C CA . THR A 1 77 ? -5.563 13.938 5.644 1.00 93.38 77 THR A CA 1
ATOM 596 C C . THR A 1 77 ? -5.638 12.418 5.639 1.00 93.38 77 THR A C 1
ATOM 598 O O . THR A 1 77 ? -5.489 11.806 6.691 1.00 93.38 77 THR A O 1
ATOM 601 N N . ILE A 1 78 ? -5.799 11.794 4.467 1.00 94.56 78 ILE A N 1
ATOM 602 C CA . ILE A 1 78 ? -5.821 10.326 4.349 1.00 94.56 78 ILE A CA 1
ATOM 603 C C . ILE A 1 78 ? -4.472 9.750 4.787 1.00 94.56 78 ILE A C 1
ATOM 605 O O . ILE A 1 78 ? -4.429 8.825 5.597 1.00 94.56 78 ILE A O 1
ATOM 609 N N . ASP A 1 79 ? -3.370 10.334 4.318 1.00 94.88 79 ASP A N 1
ATOM 610 C CA . ASP A 1 79 ? -2.018 9.854 4.610 1.00 94.88 79 ASP A CA 1
ATOM 611 C C . ASP A 1 79 ? -1.694 9.865 6.108 1.00 94.88 79 ASP A C 1
ATOM 613 O O . ASP A 1 79 ? -1.081 8.918 6.613 1.00 94.88 79 ASP A O 1
ATOM 617 N N . LYS A 1 80 ? -2.168 10.887 6.834 1.00 95.50 80 LYS A N 1
ATOM 618 C CA . LYS A 1 80 ? -2.045 10.989 8.294 1.00 95.50 80 LYS A CA 1
ATOM 619 C C . LYS A 1 80 ? -2.653 9.774 9.005 1.00 95.50 80 LYS A C 1
ATOM 621 O O . LYS A 1 80 ? -2.031 9.231 9.913 1.00 95.50 80 LYS A O 1
ATOM 626 N N . PH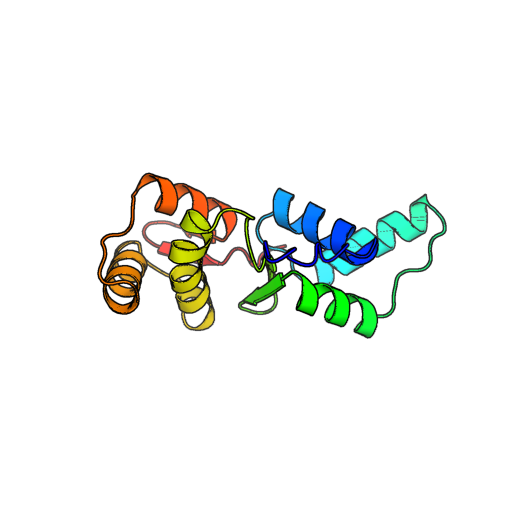E A 1 81 ? -3.844 9.333 8.597 1.00 96.75 81 PHE A N 1
ATOM 627 C CA . PHE A 1 81 ? -4.534 8.188 9.210 1.00 96.75 81 PHE A CA 1
ATOM 628 C C . PHE A 1 81 ? -4.083 6.833 8.649 1.00 96.75 81 PHE A C 1
ATOM 630 O O . PHE A 1 81 ? -4.151 5.817 9.342 1.00 96.75 81 PHE A O 1
ATOM 637 N N . ARG A 1 82 ? -3.570 6.808 7.416 1.00 96.06 82 ARG A N 1
ATOM 638 C CA . ARG A 1 82 ? -3.047 5.608 6.752 1.00 96.06 82 ARG A CA 1
ATOM 639 C C . ARG A 1 82 ? -1.725 5.143 7.361 1.00 96.06 82 ARG A C 1
ATOM 641 O O . ARG A 1 82 ? -1.489 3.941 7.452 1.00 96.06 82 ARG A O 1
ATOM 648 N N . ALA A 1 83 ? -0.879 6.062 7.829 1.00 95.00 83 ALA A N 1
ATOM 649 C CA . ALA A 1 83 ? 0.414 5.720 8.426 1.00 95.00 83 ALA A CA 1
ATOM 650 C C . ALA A 1 83 ? 0.317 4.761 9.644 1.00 95.00 83 ALA A C 1
ATOM 652 O O . ALA A 1 83 ? 0.957 3.704 9.583 1.00 95.00 83 ALA A O 1
ATOM 653 N N . PRO A 1 84 ? -0.514 5.024 10.678 1.00 95.88 84 PRO A N 1
ATOM 654 C CA . PRO A 1 84 ? -0.725 4.088 11.790 1.00 95.88 84 PRO A CA 1
ATOM 655 C C . PRO A 1 84 ? -1.216 2.700 11.347 1.00 95.88 84 PRO A C 1
ATOM 657 O O . PRO A 1 84 ? -0.770 1.677 11.869 1.00 95.88 84 PRO A O 1
ATOM 660 N N . VAL A 1 85 ? -2.107 2.645 10.347 1.00 96.81 85 VAL A N 1
ATOM 661 C CA . VAL A 1 85 ? -2.644 1.387 9.795 1.00 96.81 85 VAL A CA 1
ATOM 662 C C . VAL A 1 85 ? -1.536 0.558 9.150 1.00 96.81 85 VAL A C 1
ATOM 664 O O . VAL A 1 85 ? -1.382 -0.627 9.453 1.00 96.81 85 VAL A O 1
ATOM 667 N N . LEU A 1 86 ? -0.722 1.180 8.293 1.00 96.00 86 LEU A N 1
ATOM 668 C CA . LEU A 1 86 ? 0.406 0.505 7.652 1.00 96.00 86 LEU A CA 1
ATOM 669 C C . LEU A 1 86 ? 1.426 0.016 8.686 1.00 96.00 86 LEU A C 1
ATOM 671 O O . LEU A 1 86 ? 1.968 -1.079 8.543 1.00 96.00 86 LEU A O 1
ATOM 675 N N . GLN A 1 87 ? 1.666 0.783 9.752 1.00 95.25 87 GLN A N 1
ATOM 676 C CA . GLN A 1 87 ? 2.551 0.370 10.839 1.00 95.25 87 GLN A CA 1
ATOM 677 C C . GLN A 1 87 ? 2.013 -0.846 11.601 1.00 95.25 87 GLN A C 1
ATOM 679 O O . GLN A 1 87 ? 2.789 -1.754 11.898 1.00 95.25 87 GLN A O 1
ATOM 684 N N . LEU A 1 88 ? 0.703 -0.916 11.865 1.00 96.50 88 LEU A N 1
ATOM 685 C CA . LEU A 1 88 ? 0.097 -2.108 12.464 1.00 96.50 88 LEU A CA 1
ATOM 686 C C . LEU A 1 88 ? 0.308 -3.343 11.593 1.00 96.50 88 LEU A C 1
ATOM 688 O O . LEU A 1 88 ? 0.667 -4.395 12.117 1.00 96.50 88 LEU A O 1
ATOM 692 N N . PHE A 1 89 ? 0.135 -3.223 10.277 1.00 96.31 89 PHE A N 1
ATOM 693 C CA . PHE A 1 89 ? 0.350 -4.342 9.362 1.00 96.31 89 PHE A CA 1
ATOM 694 C C . PHE A 1 89 ? 1.819 -4.725 9.185 1.00 96.31 89 PHE A C 1
ATOM 696 O O . PHE A 1 89 ? 2.082 -5.845 8.762 1.00 96.31 89 PHE A O 1
ATOM 703 N N . LYS A 1 90 ? 2.788 -3.870 9.534 1.00 94.06 90 LYS A N 1
ATOM 704 C CA . LYS A 1 90 ? 4.204 -4.276 9.564 1.00 94.06 90 LYS A CA 1
ATOM 705 C C . LYS A 1 90 ? 4.497 -5.280 10.677 1.00 94.06 90 LYS A C 1
ATOM 707 O O . LYS A 1 90 ? 5.330 -6.159 10.483 1.00 94.06 90 LYS A O 1
ATOM 712 N N . THR A 1 91 ? 3.824 -5.157 11.819 1.00 92.88 91 THR A N 1
ATOM 713 C CA . THR A 1 91 ? 4.105 -5.969 13.015 1.00 92.88 91 THR A CA 1
ATOM 714 C C . THR A 1 91 ? 3.067 -7.056 13.270 1.00 92.88 91 THR A C 1
ATOM 716 O O . THR A 1 91 ? 3.382 -8.060 13.904 1.00 92.88 91 THR A O 1
ATOM 719 N N . ASN A 1 92 ? 1.845 -6.904 12.755 1.00 95.06 92 ASN A N 1
ATOM 720 C CA . ASN A 1 92 ? 0.741 -7.819 13.016 1.00 95.06 92 ASN A CA 1
ATOM 721 C C . ASN A 1 92 ? 0.294 -8.555 11.752 1.00 95.06 92 ASN A C 1
ATOM 723 O O . ASN A 1 92 ? 0.133 -7.980 10.673 1.00 95.06 92 ASN A O 1
ATOM 727 N N . LEU A 1 93 ? 0.007 -9.851 11.905 1.00 93.00 93 LEU A N 1
ATOM 728 C CA . LEU A 1 93 ? -0.526 -10.668 10.812 1.00 93.00 93 LEU A CA 1
ATOM 729 C C . LEU A 1 93 ? -1.963 -10.286 10.438 1.00 93.00 93 LEU A C 1
ATOM 731 O O . LEU A 1 93 ? -2.349 -10.410 9.273 1.00 93.00 93 LEU A O 1
ATOM 735 N N . LYS A 1 94 ? -2.732 -9.853 11.438 1.00 95.31 94 LYS A N 1
ATOM 736 C CA . LYS A 1 94 ? -4.130 -9.442 11.353 1.00 95.31 94 LYS A CA 1
ATOM 737 C C . LYS A 1 94 ? -4.368 -8.283 12.313 1.00 95.31 94 LYS A C 1
ATOM 739 O O . LYS A 1 94 ? -3.726 -8.229 13.358 1.00 95.31 94 LYS A O 1
ATOM 744 N N . VAL A 1 95 ? -5.314 -7.415 11.989 1.00 97.00 95 VAL A N 1
ATOM 745 C CA . VAL A 1 95 ? -5.699 -6.274 12.828 1.00 97.00 95 VAL A CA 1
ATOM 746 C C . VAL A 1 95 ? -7.210 -6.254 13.000 1.00 97.00 95 VAL A C 1
ATOM 748 O O . VAL A 1 95 ? -7.965 -6.583 12.082 1.00 97.00 95 VAL A O 1
ATOM 751 N N . SER A 1 96 ? -7.678 -5.910 14.188 1.00 97.31 96 SER A N 1
ATOM 752 C CA . SER A 1 96 ? -9.082 -5.610 14.437 1.00 97.31 96 SER A CA 1
ATOM 753 C C . SER A 1 96 ? -9.352 -4.118 14.241 1.00 97.31 96 SER A C 1
ATOM 755 O O . SER A 1 96 ? -8.439 -3.294 14.183 1.00 97.31 96 SER A O 1
ATOM 757 N N . ARG A 1 97 ? -10.636 -3.750 14.176 1.00 96.56 97 ARG A N 1
ATOM 758 C CA . ARG A 1 97 ? -11.033 -2.338 14.199 1.00 96.56 97 ARG A CA 1
ATOM 759 C C . ARG A 1 97 ? -10.533 -1.651 15.473 1.00 96.56 97 ARG A C 1
ATOM 761 O O . ARG A 1 97 ? -10.009 -0.554 15.389 1.00 96.56 97 ARG A O 1
ATOM 768 N N . ALA A 1 98 ? -10.642 -2.300 16.631 1.00 96.94 98 ALA A N 1
ATOM 769 C CA . ALA A 1 98 ? -10.182 -1.719 17.890 1.00 96.94 98 ALA A CA 1
ATOM 770 C C . ALA A 1 98 ? -8.676 -1.408 17.863 1.00 96.94 98 ALA A C 1
ATOM 772 O O . ALA A 1 98 ? -8.284 -0.324 18.282 1.00 96.94 98 ALA A O 1
ATOM 773 N N . ASP A 1 99 ? -7.855 -2.298 17.293 1.00 97.25 99 ASP A N 1
ATOM 774 C CA . ASP A 1 99 ? -6.402 -2.087 17.191 1.00 97.25 99 ASP A CA 1
ATOM 775 C C . ASP A 1 99 ? -6.073 -0.820 16.399 1.00 97.25 99 ASP A C 1
ATOM 777 O O . ASP A 1 99 ? -5.253 -0.013 16.833 1.00 97.25 99 ASP A O 1
ATOM 781 N N . VAL A 1 100 ? -6.758 -0.615 15.269 1.00 96.88 100 VAL A N 1
ATOM 782 C CA . VAL A 1 100 ? -6.587 0.574 14.424 1.00 96.88 100 VAL A CA 1
ATOM 783 C C . VAL A 1 100 ? -6.967 1.846 15.179 1.00 96.88 100 VAL A C 1
ATOM 785 O O . VAL A 1 100 ? -6.179 2.786 15.230 1.00 96.88 100 VAL A O 1
ATOM 788 N N . PHE A 1 101 ? -8.138 1.871 15.815 1.00 97.31 101 PHE A N 1
ATOM 789 C CA . PHE A 1 101 ? -8.616 3.055 16.535 1.00 97.31 101 PHE A CA 1
ATOM 790 C C . PHE A 1 101 ? -7.725 3.383 17.739 1.00 97.31 101 PHE A C 1
ATOM 792 O O . PHE A 1 101 ? -7.354 4.541 17.925 1.00 97.31 101 PHE A O 1
ATOM 799 N N . ASN A 1 102 ? -7.322 2.371 18.510 1.00 97.31 102 ASN A N 1
ATOM 800 C CA . ASN A 1 102 ? -6.433 2.542 19.657 1.00 97.31 102 ASN A CA 1
ATOM 801 C C . ASN A 1 102 ? -5.058 3.058 19.224 1.00 97.31 102 ASN A C 1
ATOM 803 O O . ASN A 1 102 ? -4.542 4.000 19.823 1.00 97.31 102 ASN A O 1
ATOM 807 N N . LYS A 1 103 ? -4.483 2.490 18.155 1.00 96.31 103 LYS A N 1
ATOM 808 C CA . LYS A 1 103 ? -3.188 2.921 17.619 1.00 96.31 103 LYS A CA 1
ATOM 809 C C . LYS A 1 103 ? -3.230 4.364 17.126 1.00 96.31 103 LYS A C 1
ATOM 811 O O . LYS A 1 103 ? -2.353 5.152 17.462 1.00 96.31 103 LYS A O 1
ATOM 816 N N . THR A 1 104 ? -4.264 4.725 16.373 1.00 96.38 104 THR A N 1
ATOM 817 C CA . THR A 1 104 ? -4.456 6.090 15.878 1.00 96.38 104 THR A CA 1
ATOM 818 C C . THR A 1 104 ? -4.647 7.082 17.017 1.00 96.38 104 THR A C 1
ATOM 820 O O . THR A 1 104 ? -4.027 8.141 16.996 1.00 96.38 104 THR A O 1
ATOM 823 N N . LYS A 1 105 ? -5.428 6.735 18.045 1.00 96.75 105 LYS A N 1
ATOM 824 C CA . LYS A 1 105 ? -5.598 7.590 19.224 1.00 96.75 105 LYS A CA 1
ATOM 825 C C . LYS A 1 105 ? -4.293 7.771 19.994 1.00 96.75 105 LYS A C 1
ATOM 827 O O . LYS A 1 105 ? -3.993 8.881 20.419 1.00 96.75 105 LYS A O 1
ATOM 832 N N . GLN A 1 106 ? -3.502 6.708 20.119 1.00 96.75 106 GLN A N 1
ATOM 833 C CA . GLN A 1 106 ? -2.192 6.749 20.762 1.00 96.75 106 GLN A CA 1
ATOM 834 C C . GLN A 1 106 ? -1.189 7.629 19.999 1.00 96.75 106 GLN A C 1
ATOM 836 O O . GLN A 1 106 ? -0.447 8.375 20.627 1.00 96.75 106 GLN A O 1
ATOM 841 N N . GLU A 1 107 ? -1.142 7.541 18.667 1.00 95.88 107 GLU A N 1
ATOM 842 C CA . GLU A 1 107 ? -0.142 8.259 17.862 1.00 95.88 107 GLU A CA 1
ATOM 843 C C . GLU A 1 107 ? -0.551 9.686 17.497 1.00 95.88 107 GLU A C 1
ATOM 845 O O . GLU A 1 107 ? 0.301 10.566 17.407 1.00 95.88 107 GLU A O 1
ATOM 850 N N . LEU A 1 108 ? -1.842 9.920 17.261 1.00 95.56 108 LEU A N 1
ATOM 851 C CA . LEU A 1 108 ? -2.344 11.194 16.744 1.00 95.56 108 LEU A CA 1
ATOM 852 C C . LEU A 1 108 ? -3.152 11.992 17.771 1.00 95.56 108 LEU A C 1
ATOM 854 O O . LEU A 1 108 ? -3.494 13.140 17.491 1.00 95.56 108 LEU A O 1
ATOM 858 N N . GLY A 1 109 ? -3.510 11.397 18.913 1.00 95.94 109 GLY A N 1
ATOM 859 C CA . GLY A 1 109 ? -4.335 12.038 19.941 1.00 95.94 109 GLY A CA 1
ATOM 860 C C . GLY A 1 109 ? -5.795 12.273 19.534 1.00 95.94 109 GLY A C 1
ATOM 861 O O . GLY A 1 109 ? -6.509 12.991 20.228 1.00 95.94 109 GLY A O 1
ATOM 862 N N . VAL A 1 110 ? -6.251 11.693 18.418 1.00 95.06 110 VAL A N 1
ATOM 863 C CA . VAL A 1 110 ? -7.595 11.902 17.854 1.00 95.06 110 VAL A CA 1
ATOM 864 C C . VAL A 1 110 ? -8.283 10.580 17.530 1.00 95.06 110 VAL A C 1
ATOM 866 O O . VAL A 1 110 ? -7.625 9.565 17.294 1.00 95.06 110 VAL A O 1
ATOM 869 N N . ASP A 1 111 ? -9.614 10.598 17.498 1.00 94.56 111 ASP A N 1
ATOM 870 C CA . ASP A 1 111 ? -10.405 9.451 17.054 1.00 94.56 111 ASP A CA 1
ATOM 871 C C . ASP A 1 111 ? -10.293 9.255 15.536 1.00 94.56 111 ASP A C 1
ATOM 873 O O . ASP A 1 111 ? -10.126 10.208 14.773 1.00 94.56 111 ASP A O 1
ATOM 877 N N . PHE A 1 112 ? -10.377 7.999 15.094 1.00 96.38 112 PHE A N 1
ATOM 878 C CA . PHE A 1 112 ? -10.302 7.649 13.677 1.00 96.38 112 PHE A CA 1
ATOM 879 C C . PHE A 1 112 ? -11.656 7.926 12.985 1.00 96.38 112 PHE A C 1
ATOM 881 O O . PHE A 1 112 ? -12.659 7.316 13.371 1.00 96.38 112 PHE A O 1
ATOM 888 N N . PRO A 1 113 ? -11.716 8.773 11.937 1.00 95.75 113 PRO A N 1
ATOM 889 C CA . PRO A 1 113 ? -12.941 8.995 11.163 1.00 95.75 113 PRO A CA 1
ATOM 890 C C . PRO A 1 113 ? -13.426 7.728 10.429 1.00 95.75 113 PRO A C 1
ATOM 892 O O . PRO A 1 113 ? -12.654 7.040 9.759 1.00 95.75 113 PRO A O 1
ATOM 895 N N . LEU A 1 114 ? -14.710 7.379 10.559 1.00 93.69 114 LEU A N 1
ATOM 896 C CA . LEU A 1 114 ? -15.240 6.091 10.073 1.00 93.69 114 LEU A CA 1
ATOM 897 C C . LEU A 1 114 ? -15.214 5.940 8.544 1.00 93.69 114 LEU A C 1
ATOM 899 O O . LEU A 1 114 ? -15.020 4.839 8.022 1.00 93.69 114 LEU A O 1
ATOM 903 N N . ASP A 1 115 ? -15.419 7.048 7.849 1.00 93.56 115 ASP A N 1
ATOM 904 C CA . ASP A 1 115 ? -15.334 7.194 6.400 1.00 93.56 115 ASP A CA 1
ATOM 905 C C . ASP A 1 115 ? -13.909 6.915 5.900 1.00 93.56 115 ASP A C 1
ATOM 907 O O . ASP A 1 115 ? -13.700 6.086 5.007 1.00 93.56 115 ASP A O 1
ATOM 911 N N . LEU A 1 116 ? -12.911 7.516 6.555 1.00 95.38 116 LEU A N 1
ATOM 912 C CA . LEU A 1 116 ? -11.503 7.280 6.244 1.00 95.38 116 LEU A CA 1
ATOM 913 C C . LEU A 1 116 ? -11.083 5.851 6.575 1.00 95.38 116 LEU A C 1
ATOM 915 O O . LEU A 1 116 ? -10.298 5.262 5.837 1.00 95.38 116 LEU A O 1
ATOM 919 N N . PHE A 1 117 ? -11.611 5.276 7.660 1.00 95.94 117 PHE A N 1
ATOM 920 C CA . PHE A 1 117 ? -11.299 3.901 8.041 1.00 95.94 117 PHE A CA 1
ATOM 921 C C . PHE A 1 117 ? -11.687 2.932 6.927 1.00 95.94 117 PHE A C 1
ATOM 923 O O . PHE A 1 117 ? -10.868 2.117 6.517 1.00 95.94 117 PHE A O 1
ATOM 930 N N . SER A 1 118 ? -12.917 3.037 6.424 1.00 94.00 118 SER A N 1
ATOM 931 C CA . SER A 1 118 ? -13.412 2.135 5.380 1.00 94.00 118 SER A CA 1
ATOM 932 C C . SER A 1 118 ? -12.578 2.283 4.106 1.00 94.00 118 SER A C 1
ATOM 934 O O . SER A 1 118 ? -12.049 1.293 3.609 1.00 94.00 118 SER A O 1
ATOM 936 N N . THR A 1 119 ? -12.336 3.529 3.687 1.00 93.75 119 THR A N 1
ATOM 937 C CA . THR A 1 119 ? -11.521 3.865 2.508 1.00 93.75 119 THR A CA 1
ATOM 938 C C . THR A 1 119 ? -10.113 3.269 2.588 1.00 93.75 119 THR A C 1
ATOM 940 O O . THR A 1 119 ? -9.672 2.571 1.680 1.00 93.75 119 THR A O 1
ATOM 943 N N . ILE A 1 120 ? -9.402 3.509 3.695 1.00 95.88 120 ILE A N 1
ATOM 944 C CA . ILE A 1 120 ? -8.018 3.050 3.868 1.00 95.88 120 ILE A CA 1
ATOM 945 C C . ILE A 1 120 ? -7.959 1.523 3.956 1.00 95.88 120 ILE A C 1
ATOM 947 O O . ILE A 1 120 ? -7.065 0.904 3.384 1.00 95.88 120 ILE A O 1
ATOM 951 N N . MET A 1 121 ? -8.884 0.899 4.687 1.00 95.75 121 MET A N 1
ATOM 952 C CA . MET A 1 121 ? -8.853 -0.547 4.900 1.00 95.75 121 MET A CA 1
ATOM 953 C C . MET A 1 121 ? -9.194 -1.329 3.634 1.00 95.75 121 MET A C 1
ATOM 955 O O . MET A 1 121 ? -8.584 -2.368 3.414 1.00 95.75 121 MET A O 1
ATOM 959 N N . GLU A 1 122 ? -10.115 -0.839 2.804 1.00 93.06 122 GLU A N 1
ATOM 960 C CA . GLU A 1 122 ? -10.442 -1.449 1.508 1.00 93.06 122 GLU A CA 1
ATOM 961 C C . GLU A 1 122 ? -9.302 -1.309 0.492 1.00 93.06 122 GLU A C 1
ATOM 963 O O . GLU A 1 122 ? -9.107 -2.199 -0.332 1.00 93.06 122 GLU A O 1
ATOM 968 N N . GLU A 1 123 ? -8.504 -0.241 0.586 1.00 92.81 123 GLU A N 1
ATOM 969 C CA . GLU A 1 123 ? -7.309 -0.061 -0.242 1.00 92.81 123 GLU A CA 1
ATOM 970 C C . GLU A 1 123 ? -6.210 -1.082 0.110 1.00 92.81 123 GLU A C 1
ATOM 972 O O . GLU A 1 123 ? -5.608 -1.689 -0.774 1.00 92.81 123 GLU A O 1
ATOM 977 N N . VAL A 1 124 ? -5.912 -1.273 1.402 1.00 95.00 124 VAL A N 1
ATOM 978 C CA . VAL A 1 124 ? -4.680 -1.974 1.826 1.00 95.00 124 VAL A CA 1
ATOM 979 C C . VAL A 1 124 ? -4.902 -3.379 2.385 1.00 95.00 124 VAL A C 1
ATOM 981 O O . VAL A 1 124 ? -3.943 -4.123 2.621 1.00 95.00 124 VAL A O 1
ATOM 984 N N . ALA A 1 125 ? -6.148 -3.757 2.656 1.00 95.94 125 ALA A N 1
ATOM 985 C CA . ALA A 1 125 ? -6.471 -4.970 3.385 1.00 95.94 125 ALA A CA 1
ATOM 986 C C . ALA A 1 125 ? -7.757 -5.632 2.881 1.00 95.94 125 ALA A C 1
ATOM 988 O O . ALA A 1 125 ? -8.596 -5.041 2.215 1.00 95.94 125 ALA A O 1
ATOM 989 N N . TYR A 1 126 ? -7.932 -6.897 3.248 1.00 94.88 126 TYR A N 1
ATOM 990 C CA . TYR A 1 126 ? -9.182 -7.620 3.055 1.00 94.88 126 TYR A CA 1
ATOM 991 C C . TYR A 1 126 ? -9.727 -8.098 4.397 1.00 94.88 126 TYR A C 1
ATOM 993 O O . TYR A 1 126 ? -8.986 -8.406 5.339 1.00 94.88 126 TYR A O 1
ATOM 1001 N N . ARG A 1 127 ? -11.052 -8.180 4.491 1.00 95.31 127 ARG A N 1
ATOM 1002 C CA . ARG A 1 127 ? -11.746 -8.585 5.712 1.00 95.31 127 ARG A CA 1
ATOM 1003 C C . ARG A 1 127 ? -12.014 -10.088 5.718 1.00 95.31 127 ARG A C 1
ATOM 1005 O O . ARG A 1 127 ? -12.525 -10.644 4.752 1.00 95.31 127 ARG A O 1
ATOM 1012 N N . LYS A 1 128 ? -11.742 -10.746 6.848 1.00 94.88 128 LYS A N 1
ATOM 1013 C CA . LYS A 1 128 ? -12.185 -12.120 7.132 1.00 94.88 128 LYS A CA 1
ATOM 1014 C C . LYS A 1 128 ? -12.736 -12.186 8.557 1.00 94.88 128 LYS A C 1
ATOM 1016 O O . LYS A 1 128 ? -11.997 -12.142 9.542 1.00 94.88 128 LYS A O 1
ATOM 1021 N N . GLY A 1 129 ? -14.062 -12.264 8.669 1.00 94.12 129 GLY A N 1
ATOM 1022 C CA . GLY A 1 129 ? -14.771 -12.182 9.947 1.00 94.12 129 GLY A CA 1
ATOM 1023 C C . GLY A 1 129 ? -14.635 -10.799 10.595 1.00 94.12 129 GLY A C 1
ATOM 1024 O O . GLY A 1 129 ? -15.000 -9.779 10.003 1.00 94.12 129 GLY A O 1
ATOM 1025 N N . LYS A 1 130 ? -14.121 -10.762 11.830 1.00 94.19 130 LYS A N 1
ATOM 1026 C CA . LYS A 1 130 ? -13.893 -9.522 12.601 1.00 94.19 130 LYS A CA 1
ATOM 1027 C C . LYS A 1 130 ? -12.488 -8.930 12.417 1.00 94.19 130 LYS A C 1
ATOM 1029 O O . LYS A 1 130 ? -12.195 -7.884 12.991 1.00 94.19 130 LYS A O 1
ATOM 1034 N N . PHE A 1 131 ? -11.634 -9.595 11.642 1.00 97.06 131 PHE A N 1
ATOM 1035 C CA . PHE A 1 131 ? -10.244 -9.202 11.441 1.00 97.06 131 PHE A CA 1
ATOM 1036 C C . PHE A 1 131 ? -9.991 -8.777 9.999 1.00 97.06 131 PHE A C 1
ATOM 1038 O O . PHE A 1 131 ? -10.628 -9.263 9.060 1.00 97.06 131 PHE A O 1
ATOM 1045 N N . TRP A 1 132 ? -9.013 -7.899 9.850 1.00 97.25 132 TRP A N 1
ATOM 1046 C CA . TRP A 1 132 ? -8.466 -7.448 8.587 1.00 97.25 132 TRP A CA 1
ATOM 1047 C C . TRP A 1 132 ? -7.066 -8.004 8.405 1.00 97.25 132 TRP A C 1
ATOM 1049 O O . TRP A 1 132 ? -6.287 -8.097 9.355 1.00 97.25 132 TRP A O 1
ATOM 1059 N N . PHE A 1 133 ? -6.760 -8.372 7.174 1.00 96.19 133 PHE A N 1
ATOM 1060 C CA . PHE A 1 133 ? -5.497 -8.965 6.777 1.00 96.19 133 PHE A CA 1
ATOM 1061 C C . PHE A 1 133 ? -4.911 -8.121 5.660 1.00 96.19 133 PHE A C 1
ATOM 1063 O O . PHE A 1 133 ? -5.629 -7.725 4.746 1.00 96.19 133 PHE A O 1
ATOM 1070 N N . PHE A 1 134 ? -3.611 -7.857 5.737 1.00 96.00 134 PHE A N 1
ATOM 1071 C CA . PHE A 1 134 ? -2.919 -7.092 4.710 1.00 96.00 134 PHE A CA 1
ATOM 1072 C C . PHE A 1 134 ? -3.051 -7.779 3.343 1.00 96.00 134 PHE A C 1
ATOM 1074 O O . PHE A 1 134 ? -2.943 -9.007 3.260 1.00 96.00 134 PHE A O 1
ATOM 1081 N N . ASN A 1 135 ? -3.311 -7.007 2.288 1.00 92.44 135 ASN A N 1
ATOM 1082 C CA . ASN A 1 135 ? -3.592 -7.539 0.957 1.00 92.44 135 ASN A CA 1
ATOM 1083 C C . ASN A 1 135 ? -2.308 -7.924 0.199 1.00 92.44 135 ASN A C 1
ATOM 1085 O O . ASN A 1 135 ? -1.957 -7.331 -0.809 1.00 92.44 135 ASN A O 1
ATOM 1089 N N . ASN A 1 136 ? -1.591 -8.935 0.685 1.00 81.69 136 ASN A N 1
ATOM 1090 C CA . ASN A 1 136 ? -0.343 -9.421 0.083 1.00 81.69 136 ASN A CA 1
ATOM 1091 C C . ASN A 1 136 ? -0.535 -10.601 -0.887 1.00 81.69 136 ASN A C 1
ATOM 1093 O O . ASN A 1 136 ? 0.388 -11.389 -1.079 1.00 81.69 136 ASN A O 1
ATOM 1097 N N . LYS A 1 137 ? -1.745 -10.788 -1.426 1.00 63.94 137 LYS A N 1
ATOM 1098 C CA . LYS A 1 137 ? -2.094 -11.957 -2.253 1.00 63.94 137 LYS A CA 1
ATOM 1099 C C . LYS A 1 137 ? -1.814 -11.783 -3.751 1.00 63.94 137 LYS A C 1
ATOM 1101 O O . LYS A 1 137 ? -2.106 -12.715 -4.496 1.00 63.94 137 LYS A O 1
ATOM 1106 N N . GLN A 1 138 ? -1.309 -10.624 -4.176 1.00 56.22 138 GLN A N 1
ATOM 1107 C CA . GLN A 1 138 ? -0.992 -10.325 -5.578 1.00 56.22 138 GLN A CA 1
ATOM 1108 C C . GLN A 1 138 ? 0.495 -10.452 -5.863 1.00 56.22 138 GLN A C 1
ATOM 1110 O O . GLN A 1 138 ? 1.291 -9.934 -5.049 1.00 56.22 138 GLN A O 1
#

pLDDT: mean 90.96, std 12.71, range [35.78, 97.31]